Protein AF-I6R1E4-F1 (afdb_monomer)

Solvent-accessible surface area (backbone atoms only — not comparable to full-atom values): 9435 Å² total; per-residue (Å²): 136,86,80,84,89,58,98,70,90,73,89,43,73,69,56,53,61,41,49,72,72,45,62,82,69,65,52,50,56,38,48,52,54,49,51,53,44,26,68,67,69,53,95,87,57,77,40,73,38,67,22,50,44,74,43,28,56,46,40,50,53,40,52,49,46,34,52,53,65,21,40,47,34,54,90,42,50,78,49,44,43,64,53,49,54,55,56,40,67,55,72,83,76,62,64,58,65,73,36,68,66,42,69,75,39,36,76,83,40,49,46,37,84,52,38,44,75,44,79,52,67,43,69,62,91,64,91,62,75,91,87,92,51,77,64,58,59,45,36,61,74,66,39,52,90,76,80,64,95,83,68,78,79,69,82

Sequence (155 aa):
IVDHSGLGTGDLPLQKAIYGGIGWGLDIDVVQIYDFISNNYQPGDELFFFGFSRGAFTVRSVANLVCDVGVLSAVHMSRFAEMWEVYRANIGGDPFRKSEWYRNNKEELGLTDVRVKVVGVWDTVGALGIPEWPVVDWAMKAGIPINKPGDELFC

Organism: NCBI:txid62888

pLDDT: mean 72.6, std 20.36, range [30.25, 94.06]

Mean predicted aligned error: 11.37 Å

Radius of gyration: 15.19 Å; Cα contacts (8 Å, |Δi|>4): 157; chains: 1; bounding box: 34×38×37 Å

InterPro domains:
  IPR018712 T6SS, Phospholipase effector Tle1-like, catalytic domain [PF09994] (5-138)
  IPR029058 Alpha/Beta hydrolase fold [SSF53474] (2-106)

Structure (mmCIF, N/CA/C/O backbone):
data_AF-I6R1E4-F1
#
_entry.id   AF-I6R1E4-F1
#
loop_
_atom_site.group_PDB
_atom_site.id
_atom_site.type_symbol
_atom_site.label_atom_id
_atom_site.label_alt_id
_atom_site.label_comp_id
_atom_site.label_asym_id
_atom_site.label_entity_id
_atom_site.label_seq_id
_atom_site.pdbx_PDB_ins_code
_atom_site.Cartn_x
_atom_site.Cartn_y
_atom_site.Cartn_z
_atom_site.occupancy
_atom_site.B_iso_or_equiv
_atom_site.auth_seq_id
_atom_site.auth_comp_id
_atom_site.auth_asym_id
_atom_site.auth_atom_id
_atom_site.pdbx_PDB_model_num
ATOM 1 N N . ILE A 1 1 ? -12.833 -1.919 -11.442 1.00 32.94 1 ILE A N 1
ATOM 2 C CA . ILE A 1 1 ? -11.731 -2.013 -12.428 1.00 32.94 1 ILE A CA 1
ATOM 3 C C . ILE A 1 1 ? -11.288 -0.588 -12.699 1.00 32.94 1 ILE A C 1
ATOM 5 O O . ILE A 1 1 ? -12.074 0.165 -13.258 1.00 32.94 1 ILE A O 1
ATOM 9 N N . VAL A 1 2 ? -10.117 -0.193 -12.198 1.00 43.22 2 VAL A N 1
ATOM 10 C CA . VAL A 1 2 ? -9.521 1.110 -12.519 1.00 43.22 2 VAL A CA 1
ATOM 11 C C . VAL A 1 2 ? -8.632 0.886 -13.736 1.00 43.22 2 VAL A C 1
ATOM 13 O O . VAL A 1 2 ? -7.713 0.074 -13.677 1.00 43.22 2 VAL A O 1
ATOM 16 N N . ASP A 1 3 ? -8.960 1.531 -14.850 1.00 39.47 3 ASP A N 1
ATOM 17 C CA . ASP A 1 3 ? -8.166 1.489 -16.075 1.00 39.47 3 ASP A CA 1
ATOM 18 C C . ASP A 1 3 ? -7.309 2.762 -16.147 1.00 39.47 3 ASP A C 1
ATOM 20 O O . ASP A 1 3 ? -7.824 3.854 -16.374 1.00 39.47 3 ASP A O 1
ATOM 24 N N . HIS A 1 4 ? -6.001 2.625 -15.917 1.00 47.91 4 HIS A N 1
ATOM 25 C CA . HIS A 1 4 ? -5.015 3.707 -16.045 1.00 47.91 4 HIS A CA 1
ATOM 26 C C . HIS A 1 4 ? -4.420 3.788 -17.465 1.00 47.91 4 HIS A C 1
ATOM 28 O O . HIS A 1 4 ? -3.240 4.092 -17.642 1.00 47.91 4 HIS A O 1
ATOM 34 N N . SER A 1 5 ? -5.209 3.508 -18.505 1.00 39.44 5 SER A N 1
ATOM 35 C CA . SER A 1 5 ? -4.773 3.641 -19.903 1.00 39.44 5 SER A CA 1
ATOM 36 C C . SER A 1 5 ? -4.842 5.072 -20.462 1.00 39.44 5 SER A C 1
ATOM 38 O O . SER A 1 5 ? -4.436 5.305 -21.601 1.00 39.44 5 SER A O 1
ATOM 40 N N . GLY A 1 6 ? -5.264 6.065 -19.676 1.00 30.25 6 GLY A N 1
ATOM 41 C CA . GLY A 1 6 ? -5.315 7.461 -20.110 1.00 30.25 6 GLY A CA 1
ATOM 42 C C . GLY A 1 6 ? -4.740 8.410 -19.072 1.00 30.25 6 GLY A C 1
ATOM 43 O O . GLY A 1 6 ? -5.265 8.506 -17.969 1.00 30.25 6 GLY A O 1
ATOM 44 N N . LEU A 1 7 ? -3.689 9.143 -19.444 1.00 45.69 7 LEU A N 1
ATOM 45 C CA . LEU A 1 7 ? -3.221 10.341 -18.744 1.00 45.69 7 LEU A CA 1
ATOM 46 C C . LEU A 1 7 ? -4.409 11.296 -18.535 1.00 45.69 7 LEU A C 1
ATOM 48 O O . LEU A 1 7 ? -4.811 12.011 -19.451 1.00 45.69 7 LEU A O 1
ATOM 52 N N . GLY A 1 8 ? -4.997 11.263 -17.343 1.00 32.94 8 GLY A N 1
ATOM 53 C CA . GLY A 1 8 ? -6.105 12.109 -16.928 1.00 32.94 8 GLY A CA 1
ATOM 54 C C . GLY A 1 8 ? -5.628 13.069 -15.855 1.00 32.94 8 GLY A C 1
ATOM 55 O O . GLY A 1 8 ? -5.692 12.766 -14.668 1.00 32.94 8 GLY A O 1
ATOM 56 N N . THR A 1 9 ? -5.133 14.224 -16.284 1.00 40.81 9 THR A N 1
ATOM 57 C CA . THR A 1 9 ? -4.784 15.376 -15.450 1.00 40.81 9 THR A CA 1
ATOM 58 C C . THR A 1 9 ? -6.051 15.932 -14.786 1.00 40.81 9 THR A C 1
ATOM 60 O O . THR A 1 9 ? -6.649 16.898 -15.251 1.00 40.81 9 THR A O 1
ATOM 63 N N . GLY A 1 10 ? -6.518 15.275 -13.726 1.00 37.06 10 GLY A N 1
ATOM 64 C CA . GLY A 1 10 ? -7.593 15.755 -12.864 1.00 37.06 10 GLY A CA 1
ATOM 65 C C . GLY A 1 10 ? -7.012 16.597 -11.737 1.00 37.06 10 GLY A C 1
ATOM 66 O O . GLY A 1 10 ? -6.729 16.085 -10.661 1.00 37.06 10 GLY A O 1
ATOM 67 N N . ASP A 1 11 ? -6.809 17.888 -11.991 1.00 46.31 11 ASP A N 1
ATOM 68 C CA . ASP A 1 11 ? -6.301 18.864 -11.022 1.00 46.31 11 ASP A CA 1
ATOM 69 C C . ASP A 1 11 ? -7.303 19.106 -9.869 1.00 46.31 11 ASP A C 1
ATOM 71 O O . ASP A 1 11 ? -8.028 20.102 -9.843 1.00 46.31 11 ASP A O 1
ATOM 75 N N . LEU A 1 12 ? -7.347 18.208 -8.881 1.00 54.72 12 LEU A N 1
ATOM 76 C CA . LEU A 1 12 ? -8.056 18.427 -7.616 1.00 54.72 12 LEU A CA 1
ATOM 77 C C . LEU A 1 12 ? -7.116 19.113 -6.597 1.00 54.72 12 LEU A C 1
ATOM 79 O O . LEU A 1 12 ? -5.989 18.656 -6.401 1.00 54.72 12 LEU A O 1
ATOM 83 N N . PRO A 1 13 ? -7.540 20.187 -5.899 1.00 45.12 13 PRO A N 1
ATOM 84 C CA . PRO A 1 13 ? -6.693 20.916 -4.943 1.00 45.12 13 PRO A CA 1
ATOM 85 C C . PRO A 1 13 ? -6.153 20.052 -3.793 1.00 45.12 13 PRO A C 1
ATOM 87 O O . PRO A 1 13 ? -5.009 20.224 -3.380 1.00 45.12 13 PRO A O 1
ATOM 90 N N . LEU A 1 14 ? -6.954 19.096 -3.308 1.00 48.91 14 LEU A N 1
ATOM 91 C CA . LEU A 1 14 ? -6.533 18.126 -2.291 1.00 48.91 14 LEU A CA 1
ATOM 92 C C . LEU A 1 14 ? -5.450 17.189 -2.831 1.00 48.91 14 LEU A C 1
ATOM 94 O O . LEU A 1 14 ? -4.461 16.920 -2.155 1.00 48.91 14 LEU A O 1
ATOM 98 N N . GLN A 1 15 ? -5.601 16.760 -4.082 1.00 53.84 15 GLN A N 1
ATOM 99 C CA . GLN A 1 15 ? -4.606 15.932 -4.736 1.00 53.84 15 GLN A CA 1
ATOM 100 C C . GLN A 1 15 ? -3.285 16.689 -4.935 1.00 53.84 15 GLN A C 1
ATOM 102 O O . GLN A 1 15 ? -2.231 16.142 -4.637 1.00 53.84 15 GLN A O 1
ATOM 107 N N . LYS A 1 16 ? -3.312 17.982 -5.293 1.00 53.66 16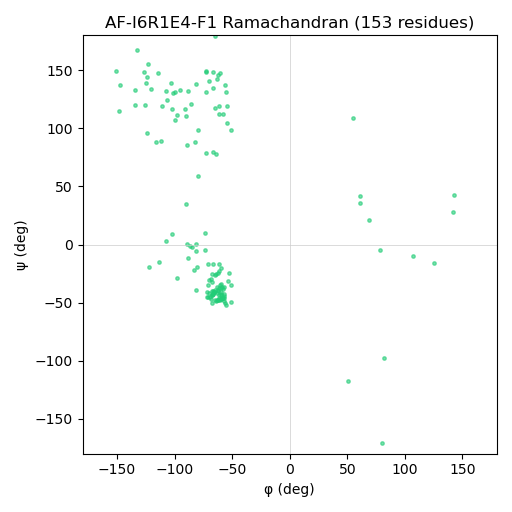 LYS A N 1
ATOM 108 C CA . LYS A 1 16 ? -2.096 18.822 -5.347 1.00 53.66 16 LYS A CA 1
ATOM 109 C C . LYS A 1 16 ? -1.376 18.948 -3.999 1.00 53.66 16 LYS A C 1
ATOM 111 O O . LYS A 1 16 ? -0.150 19.011 -3.987 1.00 53.66 16 LYS A O 1
ATOM 116 N N . ALA A 1 17 ? -2.108 18.979 -2.884 1.00 57.16 17 ALA A N 1
ATOM 117 C CA . ALA A 1 17 ? -1.509 19.024 -1.549 1.00 57.16 17 ALA A CA 1
ATOM 118 C C . ALA A 1 17 ? -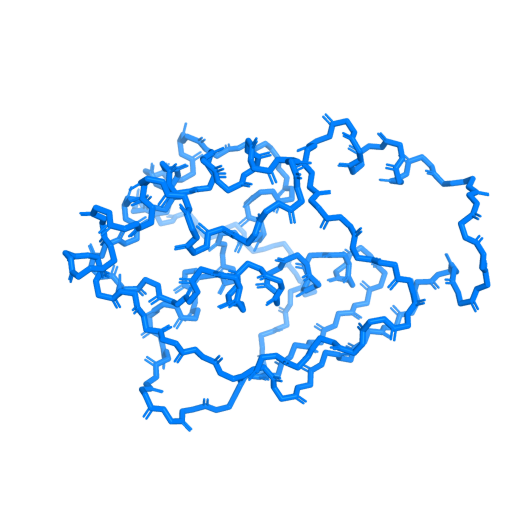0.823 17.700 -1.183 1.00 57.16 17 ALA A C 1
ATOM 120 O O . ALA A 1 17 ? 0.289 17.719 -0.662 1.00 57.16 17 ALA A O 1
ATOM 121 N N . ILE A 1 18 ? -1.451 16.566 -1.515 1.00 57.28 18 ILE A N 1
ATOM 122 C CA . ILE A 1 18 ? -0.863 15.234 -1.333 1.00 57.28 18 ILE A CA 1
ATOM 123 C C . ILE A 1 18 ? 0.390 15.101 -2.218 1.00 57.28 18 ILE A C 1
ATOM 125 O O . ILE A 1 18 ? 1.462 14.783 -1.707 1.00 57.28 18 ILE A O 1
ATOM 129 N N . TYR A 1 19 ? 0.307 15.453 -3.509 1.00 61.28 19 TYR A N 1
ATOM 130 C CA . TYR A 1 19 ? 1.429 15.358 -4.457 1.00 61.28 19 TYR A CA 1
ATOM 131 C C . TYR A 1 19 ? 2.598 16.308 -4.177 1.00 61.28 19 TYR A C 1
ATOM 133 O O . TYR A 1 19 ? 3.689 16.075 -4.685 1.00 61.28 19 TYR A O 1
ATOM 141 N N . GLY A 1 20 ? 2.416 17.356 -3.367 1.00 55.44 20 GLY A N 1
ATOM 142 C CA . GLY A 1 20 ? 3.471 18.333 -3.077 1.00 55.44 20 GLY A CA 1
ATOM 143 C C . GLY A 1 20 ? 4.710 17.750 -2.381 1.00 55.44 20 GLY A C 1
ATOM 144 O O . GLY A 1 20 ? 5.784 18.338 -2.481 1.00 55.44 20 GLY A O 1
ATOM 145 N N . GLY A 1 21 ? 4.572 16.602 -1.705 1.00 57.75 21 GLY A N 1
ATOM 146 C CA . GLY A 1 21 ? 5.674 15.865 -1.067 1.00 57.75 21 GLY A CA 1
ATOM 147 C C . GLY A 1 21 ? 6.072 14.565 -1.775 1.00 57.75 21 GLY A C 1
ATOM 148 O O . GLY A 1 21 ? 6.924 13.843 -1.274 1.00 57.75 21 GLY A O 1
ATOM 149 N N . ILE A 1 22 ? 5.449 14.247 -2.910 1.00 62.66 22 ILE A N 1
ATOM 150 C CA . ILE A 1 22 ? 5.595 12.974 -3.625 1.00 62.66 22 ILE A CA 1
ATOM 151 C C . ILE A 1 22 ? 6.509 13.202 -4.841 1.00 62.66 22 ILE A C 1
ATOM 153 O O . ILE A 1 22 ? 6.418 14.232 -5.506 1.00 62.66 22 ILE A O 1
ATOM 157 N N . GLY A 1 23 ? 7.424 12.268 -5.122 1.00 57.50 23 GLY A N 1
ATOM 158 C CA . GLY A 1 23 ? 8.353 12.371 -6.253 1.00 57.50 23 GLY A CA 1
ATOM 159 C C . GLY A 1 23 ? 7.667 12.342 -7.629 1.00 57.50 23 GLY A C 1
ATOM 160 O O . GLY A 1 23 ? 6.448 12.254 -7.765 1.00 57.50 23 GLY A O 1
ATOM 161 N N . TRP A 1 24 ? 8.458 12.447 -8.698 1.00 55.56 24 TRP A N 1
ATOM 162 C CA . TRP A 1 24 ? 7.934 12.595 -10.061 1.00 55.56 24 TRP A CA 1
ATOM 163 C C . TRP A 1 24 ? 7.501 11.253 -10.684 1.00 55.56 24 TRP A C 1
ATOM 165 O O . TRP A 1 24 ? 8.229 10.263 -10.626 1.00 55.56 24 TRP A O 1
ATOM 175 N N . GLY A 1 25 ? 6.362 11.243 -11.387 1.00 64.38 25 GLY A N 1
ATOM 176 C CA . GLY A 1 25 ? 5.947 10.147 -12.275 1.00 64.38 25 GLY A CA 1
ATOM 177 C C . GLY A 1 25 ? 5.293 8.967 -11.554 1.00 64.38 25 GLY A C 1
ATOM 178 O O . GLY A 1 25 ? 4.098 9.009 -11.292 1.00 64.38 25 GLY A O 1
ATOM 179 N N . LEU A 1 26 ? 6.058 7.908 -11.259 1.00 63.03 26 LEU A N 1
ATOM 180 C CA . LEU A 1 26 ? 5.507 6.668 -10.688 1.00 63.03 26 LEU A CA 1
ATOM 181 C C . LEU A 1 26 ? 4.866 6.892 -9.319 1.00 63.03 26 LEU A C 1
ATOM 183 O O . LEU A 1 26 ? 3.827 6.307 -9.024 1.00 63.03 26 LEU A O 1
ATOM 187 N N . ASP A 1 27 ? 5.489 7.730 -8.494 1.00 73.50 27 ASP A N 1
ATOM 188 C CA . ASP A 1 27 ? 4.977 8.005 -7.159 1.00 73.50 27 ASP A CA 1
ATOM 189 C C . ASP A 1 27 ? 3.555 8.603 -7.243 1.00 73.50 27 ASP A C 1
ATOM 191 O O . ASP A 1 27 ? 2.696 8.256 -6.440 1.00 73.50 27 ASP A O 1
ATOM 195 N N . ILE A 1 28 ? 3.260 9.403 -8.278 1.00 77.81 28 ILE A N 1
ATOM 196 C CA . ILE A 1 28 ? 1.921 9.959 -8.537 1.00 77.81 28 ILE A CA 1
ATOM 197 C C . ILE A 1 28 ? 0.921 8.842 -8.857 1.00 77.81 28 ILE A C 1
ATOM 199 O O . ILE A 1 28 ? -0.154 8.815 -8.262 1.00 77.81 28 ILE A O 1
ATOM 203 N N . ASP A 1 29 ? 1.267 7.907 -9.747 1.00 82.12 29 ASP A N 1
ATOM 204 C CA . ASP A 1 29 ? 0.370 6.801 -10.112 1.00 82.12 29 ASP A CA 1
ATOM 205 C C . ASP A 1 29 ? 0.072 5.895 -8.900 1.00 82.12 29 ASP A C 1
ATOM 207 O O . ASP A 1 29 ? -1.071 5.494 -8.680 1.00 82.12 29 ASP A O 1
ATOM 211 N N . VAL A 1 30 ? 1.088 5.597 -8.079 1.00 86.44 30 VAL A N 1
ATOM 212 C CA . VAL A 1 30 ? 0.933 4.802 -6.846 1.00 86.44 30 VAL A CA 1
ATOM 213 C C . VAL A 1 30 ? -0.036 5.484 -5.886 1.00 86.44 30 VAL A C 1
ATOM 215 O O . VAL A 1 30 ? -0.950 4.844 -5.366 1.00 86.44 30 VAL A O 1
ATOM 218 N N . VAL A 1 31 ? 0.134 6.789 -5.686 1.00 87.50 31 VAL A N 1
ATOM 219 C CA . VAL A 1 31 ? -0.716 7.582 -4.796 1.00 87.50 31 VAL A CA 1
ATOM 220 C C . VAL A 1 31 ? -2.139 7.666 -5.311 1.00 87.50 31 VAL A C 1
ATOM 222 O O . VAL A 1 31 ? -3.059 7.530 -4.519 1.00 87.50 31 VAL A O 1
ATOM 225 N N . GLN A 1 32 ? -2.340 7.841 -6.616 1.00 86.69 32 GLN A N 1
ATOM 226 C CA . GLN A 1 32 ? -3.677 7.870 -7.214 1.00 86.69 32 GLN A CA 1
ATOM 227 C C . GLN A 1 32 ? -4.440 6.575 -6.968 1.00 86.69 32 GLN A C 1
ATOM 229 O O . GLN A 1 32 ? -5.603 6.602 -6.562 1.00 86.69 32 GLN A O 1
ATOM 234 N N . ILE A 1 33 ? -3.786 5.436 -7.198 1.00 90.56 33 ILE A N 1
ATOM 235 C CA . ILE A 1 33 ? -4.412 4.132 -6.981 1.00 90.56 33 ILE A CA 1
ATOM 236 C C . ILE A 1 33 ? -4.677 3.931 -5.487 1.00 90.56 33 ILE A C 1
ATOM 238 O O . ILE A 1 33 ? -5.757 3.477 -5.113 1.00 90.56 33 ILE A O 1
ATOM 242 N N . TYR A 1 34 ? -3.726 4.288 -4.623 1.00 92.19 34 TYR A N 1
ATOM 243 C CA . TYR A 1 34 ? -3.899 4.148 -3.181 1.00 92.19 34 TYR A CA 1
ATOM 244 C C . TYR A 1 34 ? -5.007 5.065 -2.634 1.00 92.19 34 TYR A C 1
ATOM 246 O O . TYR A 1 34 ? -5.819 4.614 -1.833 1.00 92.19 34 TYR A O 1
ATOM 254 N N . ASP A 1 35 ? -5.099 6.313 -3.103 1.00 91.81 35 ASP A N 1
ATOM 255 C CA . ASP A 1 35 ? -6.178 7.263 -2.790 1.00 91.81 35 ASP A CA 1
ATOM 256 C C . ASP A 1 35 ? -7.536 6.693 -3.199 1.00 91.81 35 ASP A C 1
ATOM 258 O O . ASP A 1 35 ? -8.480 6.671 -2.408 1.00 91.81 35 ASP A O 1
ATOM 262 N N . PHE A 1 36 ? -7.628 6.129 -4.406 1.00 91.56 36 PHE A N 1
ATOM 263 C CA . PHE A 1 36 ? -8.840 5.453 -4.849 1.00 91.56 36 PHE A CA 1
ATOM 264 C C . PHE A 1 36 ? -9.228 4.305 -3.908 1.00 91.56 36 PHE A C 1
ATOM 266 O O . PHE A 1 36 ? -10.389 4.211 -3.512 1.00 91.56 36 PHE A O 1
ATOM 273 N N . ILE A 1 37 ? -8.275 3.456 -3.513 1.00 93.44 37 ILE A N 1
ATOM 274 C CA . ILE A 1 37 ? -8.536 2.354 -2.579 1.00 93.44 37 ILE A CA 1
ATOM 275 C C . ILE A 1 37 ? -8.981 2.904 -1.218 1.00 93.44 37 ILE A C 1
ATOM 277 O O . ILE A 1 37 ? -10.004 2.472 -0.702 1.00 93.44 37 ILE A O 1
ATOM 281 N N . SER A 1 38 ? -8.280 3.896 -0.672 1.00 92.81 38 SER A N 1
ATOM 282 C CA . SER A 1 38 ? -8.585 4.525 0.619 1.00 92.81 38 SER A CA 1
ATOM 283 C C . SER A 1 38 ? -10.002 5.106 0.689 1.00 92.81 38 SER A C 1
ATOM 285 O O . SER A 1 38 ? -10.672 4.993 1.715 1.00 92.81 38 SER A O 1
ATOM 287 N N . ASN A 1 39 ? -10.494 5.674 -0.415 1.00 91.62 39 ASN A N 1
ATOM 288 C CA . ASN A 1 39 ? -11.840 6.247 -0.492 1.00 91.62 39 ASN A CA 1
ATOM 289 C C . ASN A 1 39 ? -12.958 5.215 -0.709 1.00 91.62 39 ASN A C 1
ATOM 291 O O . ASN A 1 39 ? -14.120 5.539 -0.470 1.00 91.62 39 ASN A O 1
ATOM 295 N N . ASN A 1 40 ? -12.645 4.007 -1.189 1.00 91.44 40 ASN A N 1
ATOM 296 C CA . ASN A 1 40 ? -13.662 3.049 -1.641 1.00 91.44 40 ASN A CA 1
ATOM 297 C C . ASN A 1 40 ? -13.635 1.700 -0.913 1.00 91.44 40 ASN A C 1
ATOM 299 O O . ASN A 1 40 ? -14.632 0.987 -0.958 1.00 91.44 40 ASN A O 1
ATOM 303 N N . TYR A 1 41 ? -12.528 1.341 -0.265 1.00 92.31 41 TYR A N 1
ATOM 304 C CA . TYR A 1 41 ? -12.375 0.056 0.407 1.00 92.31 41 TYR A CA 1
ATOM 305 C C . TYR A 1 41 ? -13.205 -0.011 1.690 1.00 92.31 41 TYR A C 1
ATOM 307 O O . TYR A 1 41 ? -13.118 0.866 2.553 1.00 92.31 41 TYR A O 1
ATOM 315 N N . GLN A 1 42 ? -13.955 -1.098 1.846 1.00 89.94 42 GLN A N 1
ATOM 316 C CA . GLN A 1 42 ? -14.626 -1.463 3.085 1.00 89.94 42 GLN A CA 1
ATOM 317 C C . GLN A 1 42 ? -14.034 -2.758 3.655 1.00 89.94 42 GLN A C 1
ATOM 319 O O . GLN A 1 42 ? -13.616 -3.642 2.903 1.00 89.94 42 GLN A O 1
ATOM 324 N N . PRO A 1 43 ? -13.993 -2.915 4.993 1.00 89.25 43 PRO A N 1
ATOM 325 C CA . PRO A 1 43 ? -13.514 -4.147 5.606 1.00 89.25 43 PRO A CA 1
ATOM 326 C C . PRO A 1 43 ? -14.262 -5.378 5.078 1.00 89.25 43 PRO A C 1
ATOM 328 O O . PRO A 1 43 ? -15.472 -5.505 5.260 1.00 89.25 43 PRO A O 1
ATOM 331 N N . GLY A 1 44 ? -13.520 -6.301 4.464 1.00 86.19 44 GLY A N 1
ATOM 332 C CA . GLY A 1 44 ? -14.062 -7.519 3.854 1.00 86.19 44 GLY A CA 1
ATOM 333 C C . GLY A 1 44 ? -14.071 -7.508 2.325 1.00 86.19 44 GLY A C 1
ATOM 334 O O . GLY A 1 44 ? -14.273 -8.568 1.734 1.00 86.19 44 GLY A O 1
ATOM 335 N N . ASP A 1 45 ? -13.801 -6.364 1.695 1.00 90.44 45 ASP A N 1
ATOM 336 C CA . ASP A 1 45 ? -13.641 -6.284 0.247 1.00 90.44 45 ASP A CA 1
ATOM 337 C C . ASP A 1 45 ? -12.387 -7.035 -0.225 1.00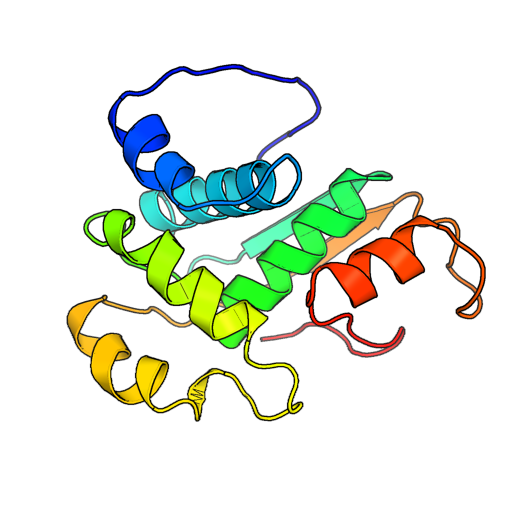 90.44 45 ASP A C 1
ATOM 339 O O . ASP A 1 45 ? -11.361 -7.109 0.457 1.00 90.44 45 ASP A O 1
ATOM 343 N N . GLU A 1 46 ? -12.459 -7.583 -1.436 1.00 87.75 46 GLU A N 1
ATOM 344 C CA . GLU A 1 46 ? -11.335 -8.247 -2.091 1.00 87.75 46 GLU A CA 1
ATOM 345 C C . GLU A 1 46 ? -10.701 -7.313 -3.129 1.00 87.75 46 GLU A C 1
ATOM 347 O O . GLU A 1 46 ? -11.388 -6.758 -3.991 1.00 87.75 46 GLU A O 1
ATOM 352 N N . LEU A 1 47 ? -9.374 -7.163 -3.080 1.00 89.31 47 LEU A N 1
ATOM 353 C CA . LEU A 1 47 ? -8.639 -6.330 -4.032 1.00 89.31 47 LEU A CA 1
ATOM 354 C C . LEU A 1 47 ? -8.091 -7.158 -5.198 1.00 89.31 47 LEU A C 1
ATOM 356 O O . LEU A 1 47 ? -7.448 -8.193 -5.007 1.00 89.31 47 LEU A O 1
ATOM 360 N N . PHE A 1 48 ? -8.306 -6.658 -6.415 1.00 89.50 48 PHE A N 1
ATOM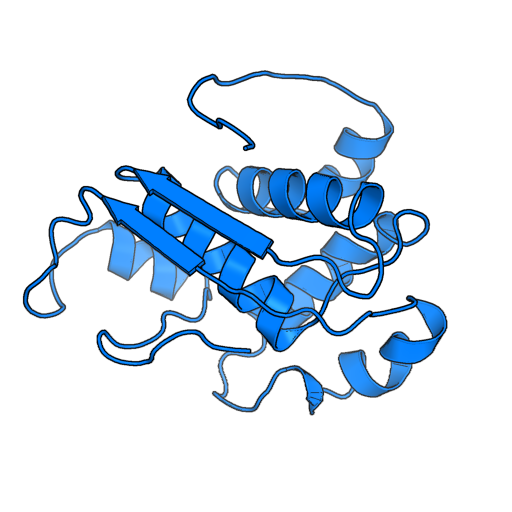 361 C CA . PHE A 1 48 ? -7.816 -7.246 -7.661 1.00 89.50 48 PHE A CA 1
ATOM 362 C C . PHE A 1 48 ? -7.028 -6.195 -8.440 1.00 89.50 48 PHE A C 1
ATOM 364 O O . PHE A 1 48 ? -7.575 -5.163 -8.833 1.00 89.50 48 PHE A O 1
ATOM 371 N N . PHE A 1 49 ? -5.753 -6.473 -8.689 1.00 89.00 49 PHE A N 1
ATOM 372 C CA . PHE A 1 49 ? -4.850 -5.588 -9.412 1.00 89.00 49 PHE A CA 1
ATOM 373 C C . PHE A 1 49 ? -4.568 -6.134 -10.804 1.00 89.00 49 PHE A C 1
ATOM 375 O O . PHE A 1 49 ? -4.20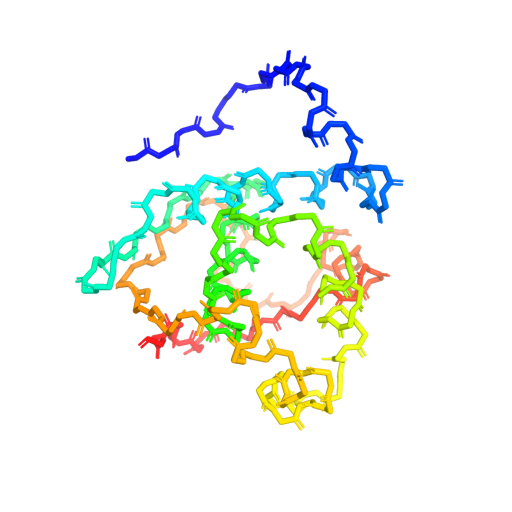9 -7.303 -10.952 1.00 89.00 49 PHE A O 1
ATOM 382 N N . PHE A 1 50 ? -4.679 -5.274 -11.819 1.00 88.25 50 PHE A N 1
ATOM 383 C CA . PHE A 1 50 ? -4.348 -5.628 -13.194 1.00 88.25 50 PHE A CA 1
ATOM 384 C C . PHE A 1 50 ? -3.508 -4.548 -13.864 1.00 88.25 50 PHE A C 1
ATOM 386 O O . PHE A 1 50 ? -3.845 -3.372 -13.777 1.00 88.25 50 PHE A O 1
ATOM 393 N N . GLY A 1 51 ? -2.426 -4.938 -14.539 1.00 85.00 51 GLY A N 1
ATOM 394 C CA . GLY A 1 51 ? -1.509 -3.983 -15.163 1.00 85.00 51 GLY A CA 1
ATOM 395 C C . GLY A 1 51 ? -0.806 -4.532 -16.399 1.00 85.00 51 GLY A C 1
ATOM 396 O O . GLY A 1 51 ? -0.531 -5.725 -16.495 1.00 85.00 51 GLY A O 1
ATOM 397 N N . PHE A 1 52 ? -0.493 -3.648 -17.344 1.00 81.19 52 PHE A N 1
ATOM 398 C CA . PHE A 1 52 ? 0.204 -3.985 -18.586 1.00 81.19 52 PHE A CA 1
ATOM 399 C C . PHE A 1 52 ? 1.465 -3.130 -18.754 1.00 81.19 52 PHE A C 1
ATOM 401 O O . PHE A 1 52 ? 1.424 -1.929 -18.474 1.00 81.19 52 PHE A O 1
ATOM 408 N N . SER A 1 53 ? 2.571 -3.719 -19.224 1.00 79.38 53 SER A N 1
ATOM 409 C CA . SER A 1 53 ? 3.838 -3.019 -19.502 1.00 79.38 53 SER A CA 1
ATOM 410 C C . SER A 1 53 ? 4.298 -2.159 -18.307 1.00 79.38 53 SER A C 1
ATOM 412 O O . SER A 1 53 ? 4.499 -2.684 -17.213 1.00 79.38 53 SER A O 1
ATOM 414 N N . ARG A 1 54 ? 4.405 -0.829 -18.442 1.00 77.31 54 ARG A N 1
ATOM 415 C CA . ARG A 1 54 ? 4.718 0.082 -17.321 1.00 77.31 54 ARG A CA 1
ATOM 416 C C . ARG A 1 54 ? 3.712 -0.020 -16.168 1.00 77.31 54 ARG A C 1
ATOM 418 O O . ARG A 1 54 ? 4.110 0.000 -15.008 1.00 77.31 54 ARG A O 1
ATOM 425 N N . GLY A 1 55 ? 2.427 -0.182 -16.481 1.00 79.31 55 GLY A N 1
ATOM 426 C CA . GLY A 1 55 ? 1.370 -0.327 -15.481 1.00 79.31 55 GLY A CA 1
ATOM 427 C C . GLY A 1 55 ? 1.515 -1.597 -14.644 1.00 79.31 55 GLY A C 1
ATOM 428 O O . GLY A 1 55 ? 1.088 -1.609 -13.496 1.00 79.31 55 GLY A O 1
ATOM 429 N N . ALA A 1 56 ? 2.174 -2.641 -15.166 1.00 82.69 56 ALA A N 1
ATOM 430 C CA . ALA A 1 56 ? 2.484 -3.843 -14.395 1.00 82.69 56 ALA A CA 1
ATOM 431 C C . ALA A 1 56 ? 3.391 -3.541 -13.193 1.00 82.69 56 ALA A C 1
ATOM 433 O O . ALA A 1 56 ? 3.205 -4.128 -12.128 1.00 82.69 56 ALA A O 1
ATOM 434 N N . PHE A 1 57 ? 4.350 -2.622 -13.349 1.00 80.75 57 PHE A N 1
ATOM 435 C CA . PHE A 1 57 ? 5.211 -2.198 -12.247 1.00 80.75 57 PHE A CA 1
ATOM 436 C C . PHE A 1 57 ? 4.402 -1.430 -11.200 1.00 80.75 57 PHE A C 1
ATOM 438 O O . PHE A 1 57 ? 4.413 -1.805 -10.031 1.00 80.75 57 PHE A O 1
ATOM 445 N N . THR A 1 58 ? 3.622 -0.436 -11.633 1.00 83.12 58 THR A N 1
ATOM 446 C CA . THR A 1 58 ? 2.783 0.382 -10.748 1.00 83.12 58 THR A CA 1
ATOM 447 C C . THR A 1 58 ? 1.838 -0.467 -9.902 1.00 83.12 58 THR A C 1
ATOM 449 O O . THR A 1 58 ? 1.834 -0.346 -8.679 1.00 83.12 58 THR A O 1
ATOM 452 N N . VAL A 1 59 ? 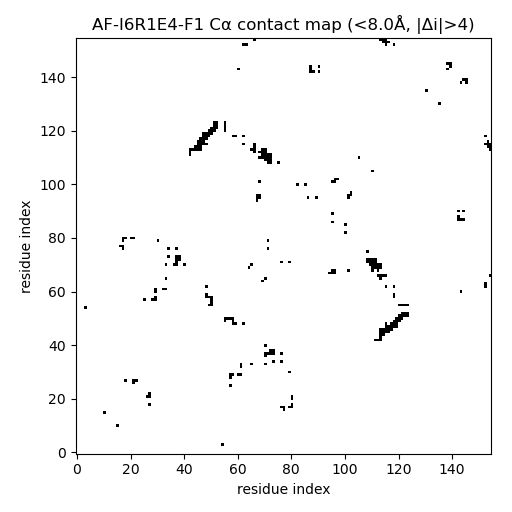1.061 -1.366 -10.518 1.00 86.94 59 VAL A N 1
ATOM 453 C CA . VAL A 1 59 ? 0.072 -2.150 -9.762 1.00 86.94 59 VAL A CA 1
ATOM 454 C C . VAL A 1 59 ? 0.715 -3.155 -8.813 1.00 86.94 59 VAL A C 1
ATOM 456 O O . VAL A 1 59 ? 0.151 -3.425 -7.758 1.00 86.94 59 VAL A O 1
ATOM 459 N N . ARG A 1 60 ? 1.909 -3.671 -9.135 1.00 87.00 60 ARG A N 1
ATOM 460 C CA . ARG A 1 60 ? 2.686 -4.503 -8.206 1.00 87.00 60 ARG A CA 1
ATOM 461 C C . ARG A 1 60 ? 3.183 -3.692 -7.015 1.00 87.00 60 ARG A C 1
ATOM 463 O O . ARG A 1 60 ? 3.062 -4.156 -5.888 1.00 87.00 60 ARG A O 1
ATOM 470 N N . SER A 1 61 ? 3.696 -2.483 -7.246 1.00 87.12 61 SER A N 1
ATOM 471 C CA . SER A 1 61 ? 4.119 -1.587 -6.166 1.00 87.12 61 SER A CA 1
ATOM 472 C C . SER A 1 61 ? 2.961 -1.244 -5.232 1.00 87.12 61 SER A C 1
ATOM 474 O O . SER A 1 61 ? 3.128 -1.311 -4.018 1.00 87.12 61 SER A O 1
ATOM 476 N N . VAL A 1 62 ? 1.776 -0.946 -5.775 1.00 91.19 62 VAL A N 1
ATOM 477 C CA . VAL A 1 62 ? 0.589 -0.673 -4.952 1.00 91.19 62 VAL A CA 1
ATOM 478 C C . VAL A 1 62 ? 0.129 -1.923 -4.206 1.00 91.19 62 VAL A C 1
ATOM 480 O O . VAL A 1 62 ? -0.162 -1.826 -3.019 1.00 91.19 62 VAL A O 1
ATOM 483 N N . ALA A 1 63 ? 0.093 -3.089 -4.859 1.00 91.69 63 ALA A N 1
ATOM 484 C CA . ALA A 1 63 ? -0.277 -4.347 -4.211 1.00 91.69 63 ALA A CA 1
ATOM 485 C C . ALA A 1 63 ? 0.634 -4.658 -3.009 1.00 91.69 63 ALA A C 1
ATOM 487 O O . ALA A 1 63 ? 0.139 -4.984 -1.932 1.00 91.69 63 ALA A O 1
ATOM 488 N N . ASN A 1 64 ? 1.950 -4.479 -3.163 1.00 88.38 64 ASN A N 1
ATOM 489 C CA . ASN A 1 64 ? 2.906 -4.633 -2.064 1.00 88.38 64 ASN A CA 1
ATOM 490 C C . ASN A 1 64 ? 2.646 -3.616 -0.952 1.00 88.38 64 ASN A C 1
ATOM 492 O O . ASN A 1 64 ? 2.551 -3.993 0.212 1.00 88.38 64 ASN A O 1
ATOM 496 N N . LEU A 1 65 ? 2.469 -2.343 -1.317 1.00 91.06 65 LEU A N 1
ATOM 497 C CA . LEU A 1 65 ? 2.217 -1.270 -0.363 1.00 91.06 65 LEU A CA 1
ATOM 498 C C . LEU A 1 65 ? 0.977 -1.558 0.493 1.00 91.06 65 LEU A C 1
ATOM 500 O O . LEU A 1 65 ? 1.046 -1.466 1.717 1.00 91.06 65 LEU A O 1
ATOM 504 N N . VAL A 1 66 ? -0.145 -1.943 -0.123 1.00 92.69 66 VAL A N 1
ATOM 505 C CA . VAL A 1 66 ? -1.374 -2.235 0.629 1.00 92.69 66 VAL A CA 1
ATOM 506 C C . VAL A 1 66 ? -1.260 -3.519 1.451 1.00 92.69 66 VAL A C 1
ATOM 508 O O . VAL A 1 66 ? -1.841 -3.585 2.528 1.00 92.69 66 VAL A O 1
ATOM 511 N N . CYS A 1 67 ? -0.486 -4.516 1.016 1.00 90.06 67 CYS A N 1
ATOM 512 C CA . CYS A 1 67 ? -0.227 -5.704 1.831 1.00 90.06 67 CYS A CA 1
ATOM 513 C C . CYS A 1 67 ? 0.631 -5.385 3.064 1.00 90.06 67 CYS A C 1
ATOM 515 O O . CYS A 1 67 ? 0.303 -5.776 4.191 1.00 90.06 67 CYS A O 1
ATOM 517 N N . ASP A 1 68 ? 1.714 -4.637 2.869 1.00 89.62 68 ASP A N 1
ATOM 518 C CA . ASP A 1 68 ? 2.664 -4.319 3.927 1.00 89.62 68 ASP A CA 1
ATOM 519 C C . ASP A 1 68 ? 2.081 -3.331 4.938 1.00 89.62 68 ASP A C 1
ATOM 521 O O . ASP A 1 68 ? 2.211 -3.535 6.147 1.00 89.62 68 ASP A O 1
ATOM 525 N N . VAL A 1 69 ? 1.423 -2.275 4.454 1.00 92.00 69 VAL A N 1
ATOM 526 C CA . VAL A 1 69 ? 0.933 -1.160 5.276 1.00 92.00 69 VAL A CA 1
ATOM 527 C C . VAL A 1 69 ? -0.545 -1.299 5.641 1.00 92.00 69 VAL A C 1
ATOM 529 O O . VAL A 1 69 ? -0.970 -0.817 6.686 1.00 92.00 69 VAL A O 1
ATOM 532 N N . GLY A 1 70 ? -1.348 -1.955 4.811 1.00 92.69 70 GLY A N 1
ATOM 533 C CA . GLY A 1 70 ? -2.801 -1.814 4.862 1.00 92.69 70 GLY A CA 1
ATOM 534 C C . GLY A 1 70 ? -3.274 -0.541 4.160 1.00 92.69 70 GLY A C 1
ATOM 535 O O . GLY A 1 70 ? -2.508 0.143 3.474 1.00 92.69 70 GLY A O 1
ATOM 536 N N . VAL A 1 71 ? -4.557 -0.231 4.322 1.00 93.69 71 VAL A N 1
ATOM 537 C CA . VAL A 1 71 ? -5.222 0.922 3.701 1.00 93.69 71 VAL A CA 1
ATOM 538 C C . VAL A 1 71 ? -5.500 2.000 4.746 1.00 93.69 71 VAL A C 1
ATOM 540 O O . VAL A 1 71 ? -6.145 1.729 5.760 1.00 93.69 71 VAL A O 1
ATOM 543 N N . LEU A 1 72 ? -5.005 3.217 4.496 1.00 92.81 72 LEU A N 1
ATOM 544 C CA . LEU A 1 72 ? -5.343 4.420 5.263 1.00 92.81 72 LEU A CA 1
ATOM 545 C C . LEU A 1 72 ? -6.835 4.719 5.134 1.00 92.81 72 LEU A C 1
ATOM 547 O O . LEU A 1 72 ? -7.417 4.545 4.064 1.00 92.81 72 LEU A O 1
ATOM 551 N N . SER A 1 73 ? -7.439 5.254 6.191 1.00 89.75 73 SER A N 1
ATOM 552 C CA . SER A 1 73 ? -8.748 5.898 6.063 1.00 89.75 73 SER A CA 1
ATOM 553 C C . SER A 1 73 ? -8.648 7.120 5.145 1.00 89.75 73 SER A C 1
ATOM 555 O O . SER A 1 73 ? -7.677 7.876 5.229 1.00 89.75 73 SER A O 1
ATOM 557 N N . ALA A 1 74 ? -9.675 7.358 4.324 1.00 88.81 74 ALA A N 1
ATOM 558 C CA . ALA A 1 74 ? -9.739 8.484 3.385 1.00 88.81 74 ALA A CA 1
ATOM 559 C C . ALA A 1 74 ? -9.433 9.844 4.040 1.00 88.81 74 ALA A C 1
ATOM 561 O O . ALA A 1 74 ? -8.781 10.706 3.452 1.00 88.81 74 ALA A O 1
ATOM 562 N N . VAL A 1 75 ? -9.848 10.023 5.299 1.00 89.44 75 VAL A N 1
ATOM 563 C CA . VAL A 1 75 ? -9.625 11.255 6.079 1.00 89.44 75 VAL A CA 1
ATOM 564 C C . VAL A 1 75 ? -8.135 11.501 6.358 1.00 89.44 75 VAL A C 1
ATOM 566 O O . VAL A 1 75 ? -7.711 12.645 6.520 1.00 89.44 75 VAL A O 1
ATOM 569 N N . HIS A 1 76 ? -7.325 10.443 6.383 1.00 91.50 76 HIS A N 1
ATOM 570 C CA . HIS A 1 76 ? -5.904 10.481 6.718 1.00 91.50 76 HIS A CA 1
ATOM 571 C C . HIS A 1 76 ? -4.978 10.408 5.497 1.00 91.50 76 HIS A C 1
ATOM 573 O O . HIS A 1 76 ? -3.761 10.344 5.664 1.00 91.50 76 HIS A O 1
ATOM 579 N N . MET A 1 77 ? -5.509 10.509 4.273 1.00 89.06 77 MET A N 1
ATOM 580 C CA . MET A 1 77 ? -4.695 10.520 3.047 1.00 89.06 77 MET A CA 1
ATOM 581 C C . MET A 1 77 ? -3.682 11.675 2.978 1.00 89.06 77 MET A C 1
ATOM 583 O O . MET A 1 77 ? -2.670 11.565 2.292 1.00 89.06 77 MET A O 1
ATOM 587 N N . SER A 1 78 ? -3.868 12.751 3.747 1.00 87.69 78 SER A N 1
ATOM 588 C CA . SER A 1 78 ? -2.859 13.812 3.901 1.00 87.69 78 SER A CA 1
ATOM 589 C C . SER A 1 78 ? -1.544 13.328 4.533 1.00 87.69 78 SER A C 1
ATOM 591 O O . SER A 1 78 ? -0.499 13.927 4.291 1.00 87.69 78 SER A O 1
ATOM 593 N N . ARG A 1 79 ? -1.572 12.231 5.305 1.00 89.38 79 ARG A N 1
ATOM 594 C CA . ARG A 1 79 ? -0.391 11.590 5.915 1.00 89.38 79 ARG A CA 1
ATOM 595 C C . ARG A 1 79 ? 0.277 10.573 4.980 1.00 89.38 79 ARG A C 1
ATOM 597 O O . ARG A 1 79 ? 1.302 10.004 5.346 1.00 89.38 79 ARG A O 1
ATOM 604 N N . PHE A 1 80 ? -0.261 10.356 3.774 1.00 90.62 80 PHE A N 1
ATOM 605 C CA . PHE A 1 80 ? 0.289 9.391 2.820 1.00 90.62 80 PHE A CA 1
ATOM 606 C C . PHE A 1 80 ? 1.756 9.683 2.489 1.00 90.62 80 PHE A C 1
ATOM 608 O O . PHE A 1 80 ? 2.570 8.768 2.498 1.00 90.62 80 PHE A O 1
ATOM 615 N N . ALA A 1 81 ? 2.112 10.943 2.216 1.00 88.00 81 ALA A N 1
ATOM 616 C CA . ALA A 1 81 ? 3.480 11.294 1.829 1.00 88.00 81 ALA A CA 1
ATOM 617 C C . ALA A 1 81 ? 4.495 10.921 2.925 1.00 88.00 81 ALA A C 1
ATOM 619 O O . ALA A 1 81 ? 5.526 10.328 2.636 1.00 88.00 81 ALA A O 1
ATOM 620 N N . GLU A 1 82 ? 4.165 11.183 4.192 1.00 89.75 82 GLU A N 1
ATOM 621 C CA . GLU A 1 82 ? 4.995 10.793 5.337 1.00 89.75 82 GLU A CA 1
ATOM 622 C C . GLU A 1 82 ? 5.152 9.270 5.437 1.00 89.75 82 GLU A C 1
ATOM 624 O O . GLU A 1 82 ? 6.268 8.765 5.558 1.00 89.75 82 GLU A O 1
ATOM 629 N N . MET A 1 83 ? 4.040 8.535 5.340 1.00 91.44 83 MET A N 1
ATOM 630 C CA . MET A 1 83 ? 4.042 7.071 5.319 1.00 91.44 83 MET A CA 1
ATOM 631 C C . MET A 1 83 ? 4.905 6.532 4.170 1.00 91.44 83 MET A C 1
ATOM 633 O O . MET A 1 83 ? 5.672 5.589 4.359 1.00 91.44 83 MET A O 1
ATOM 637 N N . TRP A 1 84 ? 4.794 7.136 2.986 1.00 89.12 84 TRP A N 1
ATOM 638 C CA . TRP A 1 84 ? 5.490 6.721 1.773 1.00 89.12 84 TRP A CA 1
ATOM 639 C C . TRP A 1 84 ? 6.999 6.910 1.887 1.00 89.12 84 TRP A C 1
ATOM 641 O O . TRP A 1 84 ? 7.752 6.003 1.538 1.00 89.12 84 TRP A O 1
ATOM 651 N N . GLU A 1 85 ? 7.450 8.033 2.447 1.00 86.69 85 GLU A N 1
ATOM 652 C CA . GLU A 1 85 ? 8.870 8.260 2.723 1.00 86.69 85 GLU A CA 1
ATOM 653 C C . GLU A 1 85 ? 9.443 7.192 3.660 1.00 86.69 85 GLU A C 1
ATOM 655 O O . GLU A 1 85 ? 10.488 6.606 3.371 1.00 86.69 85 GLU A O 1
ATOM 660 N N . VAL A 1 86 ? 8.737 6.873 4.750 1.00 89.19 86 VAL A N 1
ATOM 661 C CA . VAL A 1 86 ? 9.191 5.837 5.690 1.00 89.19 86 VAL A CA 1
ATOM 662 C C . VAL A 1 86 ? 9.172 4.456 5.032 1.00 89.19 86 VAL A C 1
ATOM 664 O O . VAL A 1 86 ? 10.093 3.664 5.232 1.00 89.19 86 VAL A O 1
ATOM 667 N N . TYR A 1 87 ? 8.148 4.163 4.226 1.00 88.38 87 TYR A N 1
ATOM 668 C CA . TYR A 1 87 ? 8.024 2.894 3.511 1.00 88.38 87 TYR A CA 1
ATOM 669 C C . TYR A 1 87 ? 9.184 2.682 2.534 1.00 88.38 87 TYR A C 1
ATOM 671 O O . TYR A 1 87 ? 9.812 1.625 2.554 1.00 88.38 87 TYR A O 1
ATOM 679 N N . ARG A 1 88 ? 9.544 3.703 1.747 1.00 84.94 88 ARG A N 1
ATOM 680 C CA . ARG A 1 88 ? 10.692 3.644 0.825 1.00 84.94 88 ARG A CA 1
ATOM 681 C C . ARG A 1 88 ? 12.037 3.575 1.538 1.00 84.94 88 ARG A C 1
ATOM 683 O O . ARG A 1 88 ? 12.965 2.947 1.040 1.00 84.94 88 ARG A O 1
ATOM 690 N N . ALA A 1 89 ? 12.155 4.196 2.710 1.00 84.75 89 ALA A N 1
ATOM 691 C CA . ALA A 1 89 ? 13.359 4.094 3.528 1.00 84.75 89 ALA A CA 1
ATOM 692 C C . ALA A 1 89 ? 13.535 2.698 4.158 1.00 84.75 89 ALA A C 1
ATOM 694 O O . ALA A 1 89 ? 14.641 2.351 4.580 1.00 84.75 89 ALA A O 1
ATOM 695 N N . ASN A 1 90 ? 12.481 1.873 4.199 1.00 82.56 90 ASN A N 1
ATOM 696 C CA . ASN A 1 90 ? 12.510 0.524 4.761 1.00 82.56 90 ASN A CA 1
ATOM 697 C C . ASN A 1 90 ? 13.128 -0.513 3.798 1.00 82.56 90 ASN A C 1
ATOM 699 O O . ASN A 1 90 ? 12.513 -1.511 3.429 1.00 82.56 90 ASN A O 1
ATOM 703 N N . ILE A 1 91 ? 14.384 -0.289 3.408 1.00 71.75 91 ILE A N 1
ATOM 704 C CA . ILE A 1 91 ? 15.161 -1.169 2.516 1.00 71.75 91 ILE A CA 1
ATOM 705 C C . ILE A 1 91 ? 15.797 -2.373 3.232 1.00 71.75 91 ILE A C 1
ATOM 707 O O . ILE A 1 91 ? 16.404 -3.227 2.590 1.00 71.75 91 ILE A O 1
ATOM 711 N N . GLY A 1 92 ? 15.687 -2.446 4.564 1.00 66.31 92 GLY A N 1
ATOM 712 C CA . GLY A 1 92 ? 16.365 -3.445 5.402 1.00 66.31 92 GLY A CA 1
ATOM 713 C C . GLY A 1 92 ? 15.788 -4.863 5.329 1.00 66.31 92 GLY A C 1
ATOM 714 O O . GLY A 1 92 ? 16.345 -5.772 5.938 1.00 66.31 92 GLY A O 1
ATOM 715 N N . GLY A 1 93 ? 14.683 -5.064 4.602 1.00 68.06 93 GLY A N 1
ATOM 716 C CA . GLY A 1 93 ? 14.010 -6.361 4.465 1.00 68.06 93 GLY A CA 1
ATOM 717 C C . GLY A 1 93 ? 13.144 -6.761 5.664 1.00 68.06 93 GLY A C 1
ATOM 718 O O . GLY A 1 93 ? 12.449 -7.774 5.603 1.00 68.06 93 GLY A O 1
ATOM 719 N N . ASP A 1 94 ? 13.142 -5.971 6.740 1.00 81.38 94 ASP A N 1
ATOM 720 C CA . ASP A 1 94 ? 12.196 -6.150 7.833 1.00 81.38 94 ASP A CA 1
ATOM 721 C C . ASP A 1 94 ? 10.775 -5.757 7.392 1.00 81.38 94 ASP A C 1
ATOM 723 O O . ASP A 1 94 ? 10.595 -4.743 6.709 1.00 81.38 94 ASP A O 1
ATOM 727 N N . PRO A 1 95 ? 9.734 -6.506 7.810 1.00 86.06 95 PRO A N 1
ATOM 728 C CA . PRO A 1 95 ? 8.353 -6.140 7.517 1.00 86.06 95 PRO A CA 1
ATOM 729 C C . PRO A 1 95 ? 8.036 -4.722 7.997 1.00 86.06 95 PRO A C 1
ATOM 731 O O . PRO A 1 95 ? 8.259 -4.407 9.169 1.00 86.06 95 PRO A O 1
ATOM 734 N N . PHE A 1 96 ? 7.435 -3.892 7.137 1.00 88.06 96 PHE A N 1
ATOM 735 C CA . PHE A 1 96 ? 7.105 -2.497 7.466 1.00 88.06 96 PHE A CA 1
ATOM 736 C C . PHE A 1 96 ? 6.274 -2.360 8.748 1.00 88.06 96 PHE A C 1
ATOM 738 O O . PHE A 1 96 ? 6.450 -1.417 9.518 1.00 88.06 96 PHE A O 1
ATOM 745 N N . ARG A 1 97 ? 5.432 -3.357 9.042 1.00 89.00 97 ARG A N 1
ATOM 746 C CA . ARG A 1 97 ? 4.610 -3.428 10.261 1.00 89.00 97 ARG A CA 1
ATOM 747 C C . ARG A 1 97 ? 5.408 -3.466 11.567 1.00 89.00 97 ARG A C 1
ATOM 749 O O . ARG A 1 97 ? 4.844 -3.246 12.636 1.00 89.00 97 ARG A O 1
ATOM 756 N N . LYS A 1 98 ? 6.706 -3.776 11.503 1.00 88.19 98 LYS A N 1
ATOM 757 C CA . LYS A 1 98 ? 7.622 -3.719 12.649 1.00 88.19 98 LYS A CA 1
ATOM 758 C C . LYS A 1 98 ? 8.272 -2.349 12.829 1.00 88.19 98 LYS A C 1
ATOM 760 O O . LYS A 1 98 ? 8.878 -2.126 13.874 1.00 88.19 98 LYS A O 1
ATOM 765 N N . SER A 1 99 ? 8.156 -1.451 11.849 1.00 90.06 99 SER A N 1
ATOM 766 C CA . SER A 1 99 ? 8.709 -0.104 11.955 1.00 90.06 99 SER A CA 1
ATOM 767 C C . SER A 1 99 ? 8.083 0.656 13.126 1.00 90.06 99 SER A C 1
ATOM 769 O O . SER A 1 99 ? 6.910 0.473 13.471 1.00 90.06 99 SER A O 1
ATOM 771 N N . GLU A 1 100 ? 8.880 1.526 13.744 1.00 91.12 100 GLU A N 1
ATOM 772 C CA . GLU A 1 100 ? 8.411 2.392 14.826 1.00 91.12 100 GLU A CA 1
ATOM 773 C C . GLU A 1 100 ? 7.277 3.305 14.347 1.00 91.12 100 GLU A C 1
ATOM 775 O O . GLU A 1 100 ? 6.262 3.445 15.028 1.00 91.12 100 GLU A O 1
ATOM 780 N N . TRP A 1 101 ? 7.406 3.837 13.127 1.00 91.88 101 TRP A N 1
ATOM 781 C CA . TRP A 1 101 ? 6.372 4.651 12.500 1.00 91.88 101 TRP A CA 1
ATOM 782 C C . TRP A 1 101 ? 5.037 3.904 12.425 1.00 91.88 101 TRP A C 1
ATOM 784 O O . TRP A 1 101 ? 4.025 4.421 12.893 1.00 91.88 101 TRP A O 1
ATOM 794 N N . TYR A 1 102 ? 5.026 2.667 11.917 1.00 92.06 102 TYR A N 1
ATOM 795 C CA . TYR A 1 102 ? 3.788 1.898 11.791 1.00 92.06 102 TYR A CA 1
ATOM 796 C C . TYR A 1 102 ? 3.130 1.656 13.151 1.00 92.06 102 TYR A C 1
ATOM 798 O O . TYR A 1 102 ? 1.938 1.903 13.321 1.00 92.06 102 TYR A O 1
ATOM 806 N N . ARG A 1 103 ? 3.912 1.221 14.145 1.00 92.19 103 ARG A N 1
ATOM 807 C CA . ARG A 1 103 ? 3.405 0.949 15.498 1.00 92.19 103 ARG A CA 1
ATOM 808 C C . ARG A 1 103 ? 2.777 2.174 16.158 1.00 92.19 103 ARG A C 1
ATOM 810 O O . ARG A 1 103 ? 1.784 2.021 16.859 1.00 92.1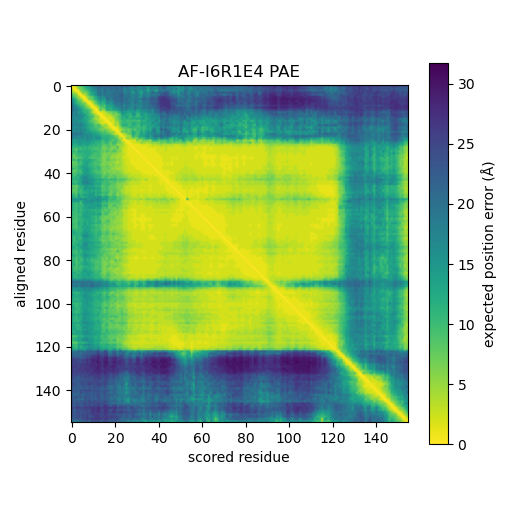9 103 ARG A O 1
ATOM 817 N N . ASN A 1 104 ? 3.352 3.353 15.940 1.00 94.06 104 ASN A N 1
ATOM 818 C CA . ASN A 1 104 ? 2.899 4.585 16.580 1.00 94.06 104 ASN A CA 1
ATOM 819 C C . ASN A 1 104 ? 1.710 5.235 15.857 1.00 94.06 104 ASN A C 1
ATOM 821 O O . ASN A 1 104 ? 0.987 6.002 16.480 1.00 94.06 104 ASN A O 1
ATOM 825 N N . ASN A 1 105 ? 1.495 4.934 14.570 1.00 93.56 105 ASN A N 1
ATOM 826 C CA . ASN A 1 105 ? 0.483 5.612 13.753 1.00 93.56 105 ASN A CA 1
ATOM 827 C C . ASN A 1 105 ? -0.689 4.707 13.319 1.00 93.56 105 ASN A C 1
ATOM 829 O O . ASN A 1 105 ? -1.720 5.226 12.901 1.00 93.56 105 ASN A O 1
ATOM 833 N N . LYS A 1 106 ? -0.583 3.369 13.415 1.00 92.56 106 LYS A N 1
ATOM 834 C CA . LYS A 1 106 ? -1.605 2.428 12.903 1.00 92.56 106 LYS A CA 1
ATOM 835 C C . LYS A 1 106 ? -3.025 2.742 13.385 1.00 92.56 106 LYS A C 1
ATOM 837 O O . LYS A 1 106 ? -3.950 2.754 12.575 1.00 92.56 106 LYS A O 1
ATOM 842 N N . GLU A 1 107 ? -3.193 2.941 14.690 1.00 90.56 107 GLU A N 1
ATOM 843 C CA . GLU A 1 107 ? -4.508 3.151 15.306 1.00 90.56 107 GLU A CA 1
ATOM 844 C C . GLU A 1 107 ? -5.081 4.527 14.958 1.00 90.56 107 GLU A C 1
ATOM 846 O O . GLU A 1 107 ? -6.238 4.617 14.555 1.00 90.56 107 GLU A O 1
ATOM 851 N N . GLU A 1 108 ? -4.259 5.579 15.042 1.00 91.50 108 GLU A N 1
ATOM 852 C CA . GLU A 1 108 ? -4.656 6.952 14.705 1.00 91.50 108 GLU A CA 1
ATOM 853 C C . GLU A 1 108 ? -5.081 7.068 13.239 1.00 91.50 108 GLU A C 1
ATOM 855 O O . GLU A 1 108 ? -6.097 7.685 12.939 1.00 91.50 108 GLU A O 1
ATOM 860 N N . LEU A 1 109 ? -4.328 6.450 12.325 1.00 89.50 109 LEU A N 1
ATOM 861 C CA . LEU A 1 109 ? -4.575 6.560 10.888 1.00 89.50 109 LEU A CA 1
ATOM 862 C C . LEU A 1 109 ? -5.626 5.566 10.366 1.00 89.50 109 LEU A C 1
ATOM 864 O O . LEU A 1 109 ? -5.953 5.582 9.175 1.00 89.50 109 LEU A O 1
ATOM 868 N N . GLY A 1 110 ? -6.154 4.701 11.238 1.00 88.56 110 GLY A N 1
ATOM 869 C CA . GLY A 1 110 ? -7.154 3.697 10.879 1.00 88.56 110 GLY A CA 1
ATOM 870 C C . GLY A 1 110 ? -6.656 2.693 9.837 1.00 88.56 110 GLY A C 1
ATOM 871 O O . GLY A 1 110 ? -7.429 2.289 8.968 1.00 88.56 110 GLY A O 1
ATOM 872 N N . LEU A 1 111 ? -5.371 2.317 9.896 1.00 91.44 111 LEU A N 1
ATOM 873 C CA . LEU A 1 111 ? -4.774 1.385 8.937 1.00 91.44 111 LEU A CA 1
ATOM 874 C C . LEU A 1 111 ? -5.484 0.032 9.008 1.00 91.44 111 LEU A C 1
ATOM 876 O O . LEU A 1 111 ? -5.392 -0.696 10.003 1.00 91.44 111 LEU A O 1
ATOM 880 N N . THR A 1 112 ? -6.195 -0.286 7.930 1.00 90.69 112 THR A N 1
ATOM 881 C CA . THR A 1 112 ? -7.011 -1.492 7.829 1.00 90.69 112 THR A CA 1
ATOM 882 C C . THR A 1 112 ? -6.272 -2.562 7.044 1.00 90.69 112 THR A C 1
ATOM 884 O O . THR A 1 112 ? -5.752 -2.304 5.958 1.00 90.69 112 THR A O 1
ATOM 887 N N . ASP A 1 113 ? -6.242 -3.774 7.595 1.00 90.06 113 ASP A N 1
ATOM 888 C CA . ASP A 1 113 ? -5.688 -4.933 6.906 1.00 90.06 113 ASP A CA 1
ATOM 889 C C . ASP A 1 113 ? -6.549 -5.290 5.693 1.00 90.06 113 ASP A C 1
ATOM 891 O O . ASP A 1 113 ? -7.782 -5.330 5.765 1.00 90.06 113 ASP A O 1
ATOM 895 N N . VAL A 1 114 ? -5.884 -5.552 4.572 1.00 89.00 114 VAL A N 1
ATOM 896 C CA . VAL A 1 114 ? -6.535 -5.900 3.310 1.00 89.00 114 VAL A CA 1
ATOM 897 C C . VAL A 1 114 ? -6.035 -7.235 2.804 1.00 89.00 114 VAL A C 1
ATOM 899 O O . VAL A 1 114 ? -4.926 -7.656 3.129 1.00 89.00 114 VAL A O 1
ATOM 902 N N . ARG A 1 115 ? -6.866 -7.885 1.990 1.00 86.31 115 ARG A N 1
ATOM 903 C CA . ARG A 1 115 ? -6.509 -9.111 1.284 1.00 86.31 115 ARG A CA 1
ATOM 904 C C . ARG A 1 115 ? -6.413 -8.824 -0.203 1.00 86.31 115 ARG A C 1
ATOM 906 O O . ARG A 1 115 ? -7.404 -8.444 -0.836 1.00 86.31 115 ARG A O 1
ATOM 913 N N . VAL A 1 116 ? -5.232 -9.042 -0.765 1.00 88.75 116 VAL A N 1
ATOM 914 C CA . VAL A 1 116 ? -5.025 -8.928 -2.206 1.00 88.75 116 VAL A CA 1
ATOM 915 C C . VAL A 1 116 ? -5.279 -10.291 -2.818 1.00 88.75 116 VAL A C 1
ATOM 917 O O . VAL A 1 116 ? -4.535 -11.246 -2.615 1.00 88.75 116 VAL A O 1
ATOM 920 N N . LYS A 1 117 ? -6.378 -10.401 -3.564 1.00 88.31 117 LYS A N 1
ATOM 921 C CA . LYS A 1 117 ? -6.821 -11.689 -4.090 1.00 88.31 117 LYS A CA 1
ATOM 922 C C . LYS A 1 117 ? -6.071 -12.082 -5.350 1.00 88.31 117 LYS A C 1
ATOM 924 O O . LYS A 1 117 ? -5.790 -13.260 -5.560 1.00 88.31 117 LYS A O 1
ATOM 929 N N . VAL A 1 118 ? -5.805 -11.103 -6.210 1.00 88.00 118 VA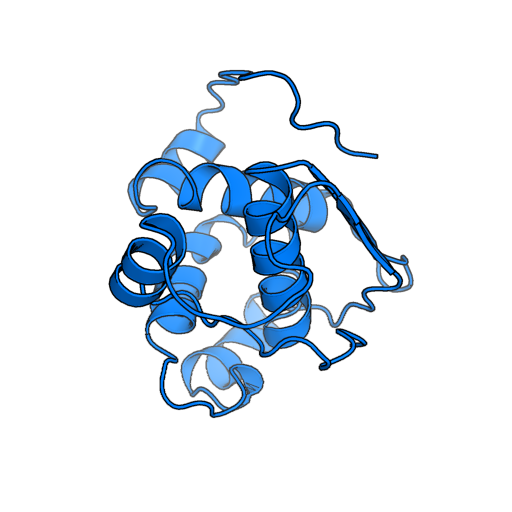L A N 1
ATOM 930 C CA . VAL A 1 118 ? -5.185 -11.321 -7.516 1.00 88.00 118 VAL A CA 1
ATOM 931 C C . VAL A 1 118 ? -4.319 -10.127 -7.881 1.00 88.00 118 VAL A C 1
ATOM 933 O O . VAL A 1 118 ? -4.748 -8.979 -7.764 1.00 88.00 118 VAL A O 1
ATOM 936 N N . VAL A 1 119 ? -3.139 -10.421 -8.424 1.00 88.44 119 VAL A N 1
ATOM 937 C CA . VAL A 1 119 ? -2.314 -9.467 -9.168 1.00 88.44 119 VAL A CA 1
ATOM 938 C C . VAL A 1 119 ? -2.034 -10.065 -10.547 1.00 88.44 119 VAL A C 1
ATOM 940 O O . VAL A 1 119 ? -1.142 -10.894 -10.711 1.00 88.44 119 VAL A O 1
ATOM 943 N N . GLY A 1 120 ? -2.829 -9.684 -11.545 1.00 87.94 120 GLY A N 1
ATOM 944 C CA . GLY A 1 120 ? -2.675 -10.139 -12.926 1.00 87.94 120 GLY A CA 1
ATOM 945 C C . GLY A 1 120 ? -1.916 -9.112 -13.755 1.00 87.94 120 GLY A C 1
ATOM 946 O O . GLY A 1 120 ? -2.434 -8.034 -14.025 1.00 87.94 120 GLY A O 1
ATOM 947 N N . VAL A 1 121 ? -0.696 -9.423 -14.185 1.00 85.31 121 VAL A N 1
ATOM 948 C CA . VAL A 1 121 ? 0.072 -8.504 -15.034 1.00 85.31 121 VAL A CA 1
ATOM 949 C C . VAL A 1 121 ? 0.511 -9.139 -16.342 1.00 85.31 121 VAL A C 1
ATOM 951 O O . VAL A 1 121 ? 0.863 -10.316 -16.379 1.00 85.31 121 VAL A O 1
ATOM 954 N N . TRP A 1 122 ? 0.525 -8.338 -17.405 1.00 78.25 122 TRP A N 1
ATOM 955 C CA . TRP A 1 122 ? 0.911 -8.759 -18.750 1.00 78.25 122 TRP A CA 1
ATOM 956 C C . TRP A 1 122 ? 2.006 -7.856 -19.320 1.00 78.25 122 TRP A C 1
ATOM 958 O O . TRP A 1 122 ? 2.073 -6.667 -19.015 1.00 78.25 122 TRP A O 1
ATOM 968 N N . ASP A 1 123 ? 2.867 -8.440 -20.154 1.00 62.75 123 ASP A N 1
ATOM 969 C CA . ASP A 1 123 ? 3.999 -7.761 -20.800 1.00 62.75 123 ASP A CA 1
ATOM 970 C C . ASP A 1 123 ? 5.036 -7.174 -19.826 1.00 62.75 123 ASP A C 1
ATOM 972 O O . ASP A 1 123 ? 5.580 -6.086 -20.006 1.00 62.75 123 ASP A O 1
ATOM 976 N N . THR A 1 124 ? 5.362 -7.934 -18.779 1.00 50.88 124 THR A N 1
ATOM 977 C CA . THR A 1 124 ? 6.701 -7.864 -18.194 1.00 50.88 124 THR A CA 1
ATOM 978 C C . THR A 1 124 ? 7.595 -8.755 -19.051 1.00 50.88 124 THR A C 1
ATOM 980 O O . THR A 1 124 ? 7.706 -9.954 -18.784 1.00 50.88 124 THR A O 1
ATOM 983 N N . VAL A 1 125 ? 8.195 -8.232 -20.122 1.00 41.88 125 VAL A N 1
ATOM 984 C CA . VAL A 1 125 ? 9.335 -8.923 -20.750 1.00 41.88 125 VAL A CA 1
ATOM 985 C C . VAL A 1 125 ? 10.375 -9.150 -19.650 1.00 41.88 125 VAL A C 1
ATOM 987 O O . VAL A 1 125 ? 10.967 -8.214 -19.122 1.00 41.88 125 VAL A O 1
ATOM 990 N N . GLY A 1 126 ? 10.447 -10.404 -19.205 1.00 40.53 126 GLY A N 1
ATOM 991 C CA . GLY A 1 126 ? 11.003 -10.786 -17.909 1.00 40.53 126 GLY A CA 1
ATOM 992 C C . GLY A 1 126 ? 10.247 -11.920 -17.203 1.00 40.53 126 GLY A C 1
ATOM 993 O O . GLY A 1 126 ? 10.290 -12.005 -15.983 1.00 40.53 126 GLY A O 1
ATOM 994 N N . ALA A 1 127 ? 9.577 -12.820 -17.935 1.00 36.41 127 ALA A N 1
ATOM 995 C CA . ALA A 1 127 ? 9.193 -14.140 -17.415 1.00 36.41 127 ALA A CA 1
ATOM 996 C C . ALA A 1 127 ? 10.397 -15.111 -17.304 1.00 36.41 127 ALA A C 1
ATOM 998 O O . ALA A 1 127 ? 10.217 -16.300 -17.063 1.00 36.41 127 ALA A O 1
ATOM 999 N N . LEU A 1 128 ? 11.631 -14.623 -17.470 1.00 38.28 128 LEU A N 1
ATOM 1000 C CA . LEU A 1 128 ? 12.857 -15.399 -17.319 1.00 38.28 128 LEU A CA 1
ATOM 1001 C C . LEU A 1 128 ? 13.968 -14.467 -16.806 1.00 38.28 128 LEU A C 1
ATOM 1003 O O . LEU A 1 128 ? 14.334 -13.543 -17.518 1.00 38.28 128 LEU A O 1
ATOM 1007 N N . GLY A 1 129 ? 14.464 -14.698 -15.584 1.00 34.31 129 GLY A N 1
ATOM 1008 C CA . GLY A 1 129 ? 15.753 -14.205 -15.065 1.00 34.31 129 GLY A CA 1
ATOM 1009 C C . GLY A 1 129 ? 16.029 -12.690 -15.101 1.00 34.31 129 GLY A C 1
ATOM 1010 O O . GLY A 1 129 ? 16.368 -12.127 -16.132 1.00 34.31 129 GLY A O 1
ATOM 1011 N N . ILE A 1 130 ? 16.030 -12.039 -13.936 1.00 51.44 130 ILE A N 1
ATOM 1012 C CA . ILE A 1 130 ? 16.790 -10.787 -13.708 1.00 51.44 130 ILE A CA 1
ATOM 1013 C C . ILE A 1 130 ? 18.274 -11.087 -14.053 1.00 51.44 130 ILE A C 1
ATOM 1015 O O . ILE A 1 130 ? 18.701 -12.157 -13.607 1.00 51.44 130 ILE A O 1
ATOM 1019 N N . PRO A 1 131 ? 19.096 -10.261 -14.757 1.00 49.75 131 PRO A N 1
ATOM 1020 C CA . PRO A 1 131 ? 19.058 -8.802 -14.980 1.00 49.75 131 PRO A CA 1
ATOM 1021 C C . PRO A 1 131 ? 19.244 -8.351 -16.457 1.00 49.75 131 PRO A C 1
ATOM 1023 O O . PRO A 1 131 ? 19.682 -9.129 -17.288 1.00 49.75 131 PRO A O 1
ATOM 1026 N N . GLU A 1 132 ? 18.950 -7.068 -16.733 1.00 43.34 132 GLU A N 1
ATOM 1027 C CA . GLU A 1 132 ? 19.467 -6.189 -17.826 1.00 43.34 132 GLU A CA 1
ATOM 1028 C C . GLU A 1 132 ? 18.394 -5.237 -18.398 1.00 43.34 132 GLU A C 1
ATOM 1030 O O . GLU A 1 132 ? 18.309 -5.008 -19.601 1.00 43.34 132 GLU A O 1
ATOM 1035 N N . TRP A 1 133 ? 17.567 -4.621 -17.544 1.00 47.09 133 TRP A N 1
ATOM 1036 C CA . TRP A 1 133 ? 16.681 -3.536 -17.980 1.00 47.09 133 TRP A CA 1
ATOM 1037 C C . TRP A 1 133 ? 16.972 -2.236 -17.220 1.00 47.09 133 TRP A C 1
ATOM 1039 O O . TRP A 1 133 ? 17.028 -2.268 -15.987 1.00 47.09 133 TRP A O 1
ATOM 1049 N N . PRO A 1 134 ? 17.080 -1.077 -17.909 1.00 47.69 134 PRO A N 1
ATOM 1050 C CA . PRO A 1 134 ? 17.275 0.237 -17.279 1.00 47.69 134 PRO A CA 1
ATOM 1051 C C . PRO A 1 134 ? 16.243 0.561 -16.186 1.00 47.69 134 PRO A C 1
ATOM 1053 O O . PRO A 1 134 ? 16.509 1.345 -15.281 1.00 47.69 134 PRO A O 1
ATOM 1056 N N . VAL A 1 135 ? 15.068 -0.070 -16.259 1.00 50.62 135 VAL A N 1
ATOM 1057 C CA . VAL A 1 135 ? 13.960 0.060 -15.304 1.00 50.62 135 VAL A CA 1
ATOM 1058 C C . VAL A 1 135 ? 14.254 -0.600 -13.955 1.00 50.62 135 VAL A C 1
ATOM 1060 O O . VAL A 1 135 ? 13.834 -0.069 -12.934 1.00 50.62 135 VAL A O 1
ATOM 1063 N N . VAL A 1 136 ? 14.989 -1.717 -13.914 1.00 51.78 136 VAL A N 1
ATOM 1064 C CA . VAL A 1 136 ? 15.369 -2.377 -12.647 1.00 51.78 136 VAL A CA 1
ATOM 1065 C C . VAL A 1 136 ? 16.429 -1.550 -11.928 1.00 51.78 136 VAL A C 1
ATOM 1067 O O . VAL A 1 136 ? 16.347 -1.332 -10.724 1.00 51.78 136 VAL A O 1
ATOM 1070 N N . ASP A 1 137 ? 17.380 -1.021 -12.695 1.00 46.94 137 ASP A N 1
ATOM 1071 C CA . ASP A 1 137 ? 18.419 -0.121 -12.203 1.00 46.94 137 ASP A CA 1
ATOM 1072 C C . ASP A 1 137 ? 17.820 1.191 -11.667 1.00 46.94 137 ASP A C 1
ATOM 1074 O O . ASP A 1 137 ? 18.264 1.725 -10.652 1.00 46.94 137 ASP A O 1
ATOM 1078 N N . TRP A 1 138 ? 16.759 1.684 -12.312 1.00 52.41 138 TRP A N 1
ATOM 1079 C CA . TRP A 1 138 ? 15.960 2.805 -11.824 1.00 52.41 138 TRP A CA 1
ATOM 1080 C C . TRP A 1 138 ? 15.147 2.452 -10.571 1.00 52.41 138 TRP A C 1
ATOM 1082 O O . TRP A 1 138 ? 15.177 3.216 -9.614 1.00 52.41 138 TRP A O 1
ATOM 1092 N N . ALA A 1 139 ? 14.476 1.296 -10.530 1.00 54.62 139 ALA A N 1
ATOM 1093 C CA . ALA A 1 139 ? 13.685 0.854 -9.378 1.00 54.62 139 ALA A CA 1
ATOM 1094 C C . ALA A 1 139 ? 14.550 0.658 -8.122 1.00 54.62 139 ALA A C 1
ATOM 1096 O O . ALA A 1 139 ? 14.160 1.080 -7.034 1.00 54.62 139 ALA A O 1
ATOM 1097 N N . MET A 1 140 ? 15.758 0.104 -8.284 1.00 53.16 140 MET A N 1
ATOM 1098 C CA . MET A 1 140 ? 16.746 0.018 -7.205 1.00 53.16 140 MET A CA 1
ATOM 1099 C C . MET A 1 140 ? 17.267 1.401 -6.792 1.00 53.16 140 MET A C 1
ATOM 1101 O O . MET A 1 140 ? 17.397 1.667 -5.600 1.00 53.16 140 MET A O 1
ATOM 1105 N N . LYS A 1 141 ? 17.509 2.317 -7.743 1.00 46.25 141 LYS A N 1
ATOM 1106 C CA . LYS A 1 141 ? 17.884 3.714 -7.438 1.00 46.25 141 LYS A CA 1
ATOM 1107 C C . LYS A 1 141 ? 16.756 4.518 -6.780 1.00 46.25 141 LYS A C 1
ATOM 1109 O O . LYS A 1 141 ? 17.049 5.475 -6.073 1.00 46.25 141 LYS A O 1
ATOM 1114 N N . ALA A 1 142 ? 15.498 4.139 -6.997 1.00 49.88 142 ALA A N 1
ATOM 1115 C CA . ALA A 1 142 ? 14.309 4.769 -6.424 1.00 49.88 142 ALA A CA 1
ATOM 1116 C C . ALA A 1 142 ? 13.891 4.176 -5.062 1.00 49.88 142 ALA A C 1
ATOM 1118 O O . ALA A 1 142 ? 12.899 4.622 -4.490 1.00 49.88 142 ALA A O 1
ATOM 1119 N N . GLY A 1 143 ? 14.625 3.183 -4.538 1.00 49.31 143 GLY A N 1
ATOM 1120 C CA . GLY A 1 143 ? 14.362 2.593 -3.220 1.00 49.31 143 GLY A CA 1
ATOM 1121 C C . GLY A 1 143 ? 13.067 1.780 -3.137 1.00 49.31 143 GLY A C 1
ATOM 1122 O O . GLY A 1 143 ? 12.536 1.589 -2.048 1.00 49.31 143 GLY A O 1
ATOM 1123 N N . ILE A 1 144 ? 12.531 1.311 -4.268 1.00 51.16 144 ILE A N 1
ATOM 1124 C CA . ILE A 1 144 ? 11.283 0.540 -4.285 1.00 51.16 144 ILE A CA 1
ATOM 1125 C C . ILE A 1 144 ? 11.615 -0.937 -4.027 1.00 51.16 144 ILE A C 1
ATOM 1127 O O . ILE A 1 144 ? 12.363 -1.525 -4.815 1.00 51.16 144 ILE A O 1
ATOM 1131 N N . PRO A 1 145 ? 11.070 -1.568 -2.969 1.00 50.28 145 PRO A N 1
ATOM 1132 C CA . PRO A 1 145 ? 11.299 -2.983 -2.708 1.00 50.28 145 PRO A CA 1
ATOM 1133 C C . PRO A 1 145 ? 10.688 -3.834 -3.833 1.00 50.28 145 PRO A C 1
ATOM 1135 O O . PRO A 1 145 ? 9.480 -3.817 -4.078 1.00 50.28 145 PRO A O 1
ATOM 1138 N N . ILE A 1 146 ? 11.547 -4.571 -4.543 1.00 49.34 146 ILE A N 1
ATOM 1139 C CA . ILE A 1 146 ? 11.171 -5.454 -5.653 1.00 49.34 146 ILE A CA 1
ATOM 1140 C C . ILE A 1 146 ? 11.188 -6.896 -5.139 1.00 49.34 146 ILE A C 1
ATOM 1142 O O . ILE A 1 146 ? 12.245 -7.399 -4.758 1.00 49.34 146 ILE A O 1
ATOM 1146 N N . ASN A 1 147 ? 10.034 -7.568 -5.126 1.00 43.75 147 ASN A N 1
ATOM 1147 C CA . ASN A 1 147 ? 9.964 -8.975 -4.725 1.00 43.75 147 ASN A CA 1
ATOM 1148 C C . ASN A 1 147 ? 10.561 -9.884 -5.811 1.00 43.75 147 ASN A C 1
ATOM 1150 O O . ASN A 1 147 ? 10.491 -9.565 -7.006 1.00 43.75 147 ASN A O 1
ATOM 1154 N N . LYS A 1 148 ? 11.154 -11.017 -5.417 1.00 35.66 148 LYS A N 1
ATOM 1155 C CA . LYS A 1 148 ? 11.744 -11.960 -6.378 1.00 35.66 148 LYS A CA 1
ATOM 1156 C C . LYS A 1 148 ? 10.628 -12.697 -7.139 1.00 35.66 148 LYS A C 1
ATOM 1158 O O . LYS A 1 148 ? 9.545 -12.911 -6.597 1.00 35.66 148 LYS A O 1
ATOM 1163 N N . PRO A 1 149 ? 10.854 -13.102 -8.403 1.00 33.94 149 PRO A N 1
ATOM 1164 C CA . PRO A 1 149 ? 9.882 -13.915 -9.126 1.00 33.94 149 PRO A CA 1
ATOM 1165 C C . PRO A 1 149 ? 9.681 -15.249 -8.392 1.00 33.94 149 PRO A C 1
ATOM 1167 O O . PRO A 1 149 ? 10.637 -16.007 -8.242 1.00 33.94 149 PRO A O 1
ATOM 1170 N N . GLY A 1 150 ? 8.454 -15.523 -7.945 1.00 37.12 150 GLY A N 1
ATOM 1171 C CA . GLY A 1 150 ? 8.088 -16.749 -7.221 1.00 37.12 150 GLY A CA 1
ATOM 1172 C C . GLY A 1 150 ? 7.425 -16.507 -5.865 1.00 37.12 150 GLY A C 1
ATOM 1173 O O . GLY A 1 150 ? 6.776 -17.413 -5.353 1.00 37.12 150 GLY A O 1
ATOM 1174 N N . ASP A 1 151 ? 7.522 -15.293 -5.325 1.00 42.75 151 ASP A N 1
ATOM 1175 C CA . ASP A 1 151 ? 6.784 -14.918 -4.124 1.00 42.75 151 ASP A CA 1
ATOM 1176 C C . ASP A 1 151 ? 5.347 -14.575 -4.531 1.00 42.75 151 ASP A C 1
ATOM 1178 O O . ASP A 1 151 ? 5.059 -13.498 -5.062 1.00 42.75 151 ASP A O 1
ATOM 1182 N N . GLU A 1 152 ? 4.443 -15.536 -4.357 1.00 43.69 152 GLU A N 1
ATOM 1183 C CA . GLU A 1 152 ? 3.014 -15.285 -4.466 1.00 43.69 152 GLU A CA 1
ATOM 1184 C C . GLU A 1 152 ? 2.631 -14.190 -3.456 1.00 43.69 152 GLU A C 1
ATOM 1186 O O . GL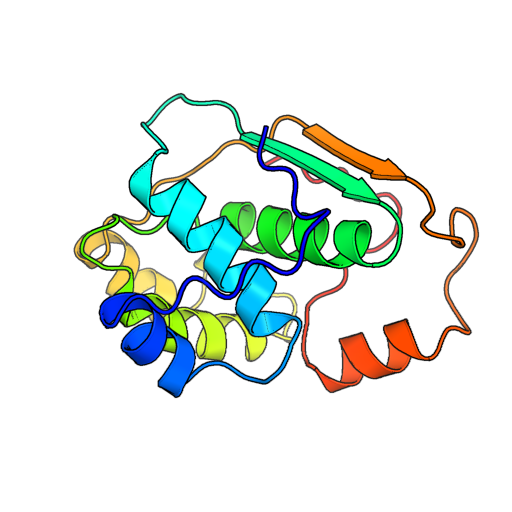U A 1 152 ? 2.725 -14.372 -2.242 1.00 43.69 152 GLU A O 1
ATOM 1191 N N . LEU A 1 153 ? 2.242 -13.020 -3.965 1.00 51.19 153 LEU A N 1
ATOM 1192 C CA . LEU A 1 153 ? 1.771 -11.893 -3.164 1.00 51.19 153 LEU A CA 1
ATOM 1193 C C . LEU A 1 153 ? 0.368 -12.205 -2.637 1.00 51.19 153 LEU A C 1
ATOM 1195 O O . LEU A 1 153 ? -0.627 -11.745 -3.191 1.00 51.19 153 LEU A O 1
ATOM 1199 N N . PHE A 1 154 ? 0.299 -13.021 -1.590 1.00 52.38 154 PHE A N 1
ATOM 1200 C CA . PHE A 1 154 ? -0.921 -13.277 -0.836 1.00 52.38 154 PHE A CA 1
ATOM 1201 C C . PHE A 1 154 ? -0.732 -12.779 0.598 1.00 52.38 154 PHE A C 1
ATOM 1203 O O . PHE A 1 154 ? -0.293 -13.514 1.483 1.00 52.38 154 PHE A O 1
ATOM 1210 N N . CYS A 1 155 ? -1.055 -11.502 0.803 1.00 61.44 155 CYS A N 1
ATOM 1211 C CA . CYS A 1 155 ? -1.699 -11.075 2.037 1.00 61.44 155 CYS A CA 1
ATOM 1212 C C . CYS A 1 155 ? -3.220 -11.325 1.876 1.00 61.44 155 CYS A C 1
ATOM 1214 O O . CYS A 1 155 ? -3.850 -11.835 2.824 1.00 61.44 155 CYS A O 1
#

Foldseek 3Di:
DDDPPDPDPPPDVVLCLLCVLFDPDLSSLLLVVLLVCLADDDPPDEAAAEAEDVRLVSSVLNLLCCQLFNHFHNVLSSCVSVLVVLVLVPLVPPRPCPDPVSVVCCVVRVRDHHWHPYHHYYPPPPPDDDDDDVVVVVCVVSSRDDDDPPPDSTD

Secondary structure (DSSP, 8-state):
-----S------HHHHHHHTTS-SSHHHHHHHHHHHHHHH--TTPEEEEEEETHHHHHHHHHHHHHHHH-B--GGGGGGHHHHHHHHHH-TTSS-GGGSHHHHHHTTTTT-B--EEEEEEEE--S-SS-----HHHHHHHHTTPPPPPTT-----